Protein AF-A0A0R3PU10-F1 (afdb_monomer_lite)

pLDDT: mean 73.08, std 14.24, range [35.69, 87.62]

Sequence (105 aa):
MTPEKNCSSEYATVEESAASAFLSTRAPTSNYDEEEVEEFYMDLEKFYREDHTFLKVIIGDFNAKIGPRRTSEERHIGTNGLKWNEQGELLSEFIMAAKTIHGNS

Structure (mmCIF, N/CA/C/O backbone):
data_AF-A0A0R3PU10-F1
#
_entry.id   AF-A0A0R3PU10-F1
#
loop_
_atom_site.group_PDB
_atom_site.id
_atom_site.type_symbol
_atom_site.label_atom_id
_atom_site.label_alt_id
_atom_site.label_comp_id
_atom_site.label_asym_id
_atom_site.label_entity_id
_atom_site.label_seq_id
_atom_site.pdbx_PDB_ins_code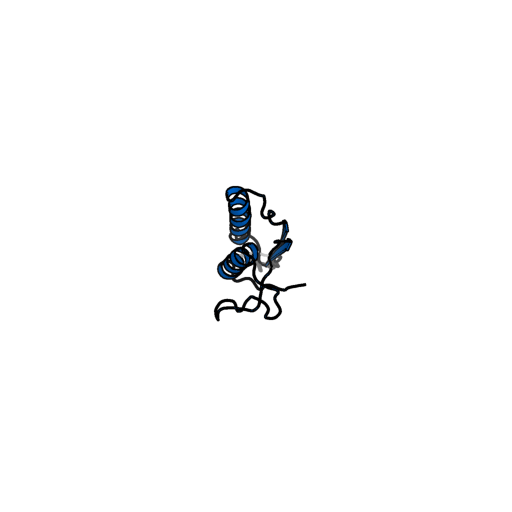
_atom_site.Cartn_x
_atom_site.Cartn_y
_atom_site.Cartn_z
_atom_site.occupancy
_atom_site.B_iso_or_equiv
_atom_site.auth_seq_id
_atom_site.auth_comp_id
_atom_site.auth_asym_id
_atom_site.auth_atom_id
_atom_site.pdbx_PDB_model_num
ATOM 1 N N . MET A 1 1 ? -43.633 3.142 52.878 1.00 35.69 1 MET A N 1
ATOM 2 C CA . MET A 1 1 ? -42.889 4.416 52.929 1.00 35.69 1 MET A CA 1
ATOM 3 C C . MET A 1 1 ? -41.417 4.115 52.673 1.00 35.69 1 MET A C 1
ATOM 5 O O . MET A 1 1 ? -40.802 3.433 53.480 1.00 35.69 1 MET A O 1
ATOM 9 N N . THR A 1 2 ? -40.927 4.528 51.509 1.00 43.69 2 THR A N 1
ATOM 10 C CA . THR A 1 2 ? -39.523 4.611 51.038 1.00 43.69 2 THR A CA 1
ATOM 11 C C . THR A 1 2 ? -38.763 5.754 51.771 1.00 43.69 2 THR A C 1
ATOM 13 O O . THR A 1 2 ? -39.461 6.517 52.447 1.00 43.69 2 THR A O 1
ATOM 16 N N . PRO A 1 3 ? -37.408 5.924 51.693 1.00 45.56 3 PRO A N 1
ATOM 17 C CA . PRO A 1 3 ? -36.601 5.731 50.477 1.00 45.56 3 PRO A CA 1
ATOM 18 C C . PRO A 1 3 ? -35.171 5.146 50.563 1.00 45.56 3 PRO A C 1
ATOM 20 O O . PRO A 1 3 ? -34.496 5.155 51.585 1.00 45.56 3 PRO A O 1
ATOM 23 N N . GLU A 1 4 ? -34.788 4.620 49.394 1.00 46.78 4 GLU A N 1
ATOM 24 C CA . GLU A 1 4 ? -33.514 4.706 48.661 1.00 46.78 4 GLU A CA 1
ATOM 25 C C . GLU A 1 4 ? -32.172 4.735 49.415 1.00 46.78 4 GLU A C 1
ATOM 27 O O . GLU A 1 4 ? -31.842 5.682 50.126 1.00 46.78 4 GLU A O 1
ATOM 32 N N . LYS A 1 5 ? -31.292 3.795 49.037 1.00 47.91 5 LYS A N 1
ATOM 33 C CA . LYS A 1 5 ? -29.903 4.130 48.698 1.00 47.91 5 LYS A CA 1
ATOM 34 C C . LYS A 1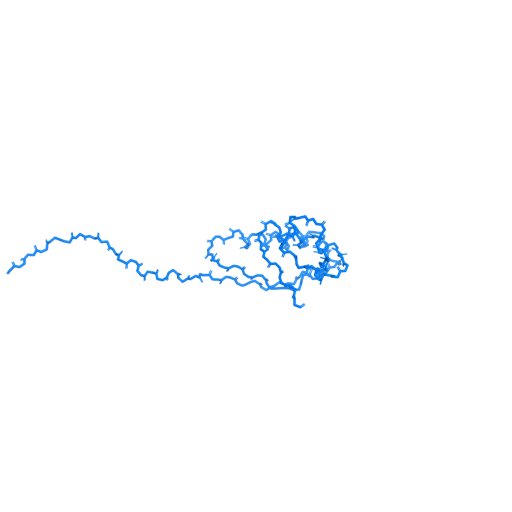 5 ? -29.510 3.505 47.362 1.00 47.91 5 LYS A C 1
ATOM 36 O O . LYS A 1 5 ? -29.396 2.293 47.221 1.00 47.91 5 LYS A O 1
ATOM 41 N N . ASN A 1 6 ? -29.331 4.409 46.412 1.00 44.28 6 ASN A N 1
ATOM 42 C CA . ASN A 1 6 ? -28.726 4.263 45.102 1.00 44.28 6 ASN A CA 1
ATOM 43 C C . ASN A 1 6 ? -27.274 3.752 45.229 1.00 44.28 6 ASN A C 1
ATOM 45 O O . ASN A 1 6 ? -26.518 4.292 46.040 1.00 44.28 6 ASN A O 1
ATOM 49 N N . CYS A 1 7 ? -26.867 2.761 44.432 1.00 41.69 7 CYS A N 1
ATOM 50 C CA . CYS A 1 7 ? -25.449 2.506 44.174 1.00 41.69 7 CYS A CA 1
ATOM 51 C C . CYS A 1 7 ? -25.250 2.060 42.722 1.00 41.69 7 CYS A C 1
ATOM 53 O O . CYS A 1 7 ? -25.786 1.051 42.276 1.00 41.69 7 CYS A O 1
ATOM 55 N N . SER A 1 8 ? -24.510 2.914 42.027 1.00 46.78 8 SER A N 1
ATOM 56 C CA . SER A 1 8 ? -24.221 2.986 40.603 1.00 46.78 8 SER A CA 1
ATOM 57 C C . SER A 1 8 ? -23.498 1.761 40.043 1.00 46.78 8 SER A C 1
ATOM 59 O O . SER A 1 8 ? -22.541 1.290 40.648 1.00 46.78 8 SER A O 1
ATOM 61 N N . SER A 1 9 ? -23.866 1.345 38.833 1.00 40.00 9 SER A N 1
ATOM 62 C CA . SER A 1 9 ? -22.974 1.502 37.675 1.00 40.00 9 SER A CA 1
ATOM 63 C C . SER A 1 9 ? -23.755 1.208 36.396 1.00 40.00 9 SER A C 1
ATOM 65 O O . SER A 1 9 ? -24.408 0.170 36.290 1.00 40.00 9 SER A O 1
ATOM 67 N N . GLU A 1 10 ? -23.706 2.137 35.451 1.00 44.28 10 GLU A N 1
ATOM 68 C CA . GLU A 1 10 ? -24.264 2.024 34.107 1.00 44.28 10 GLU A CA 1
ATOM 69 C C . GLU A 1 10 ? -23.856 0.700 33.450 1.00 44.28 10 GLU A C 1
ATOM 71 O O . GLU A 1 10 ? -22.670 0.407 33.297 1.00 44.28 10 GLU A O 1
ATOM 76 N N . TYR A 1 11 ? -24.831 -0.089 32.996 1.00 37.06 11 TYR A N 1
ATOM 77 C CA . TYR A 1 11 ? -24.553 -0.996 31.891 1.00 37.06 11 TYR A CA 1
ATOM 78 C C . TYR A 1 11 ? -24.422 -0.100 30.670 1.00 37.06 11 TYR A C 1
ATOM 80 O O . TYR A 1 11 ? -25.417 0.283 30.056 1.00 37.06 11 TYR A O 1
ATOM 88 N N . ALA A 1 12 ? -23.191 0.304 30.376 1.00 37.31 12 ALA A N 1
ATOM 89 C CA . ALA A 1 12 ? -22.851 0.893 29.102 1.00 37.31 12 ALA A CA 1
ATOM 90 C C . ALA A 1 12 ? -23.112 -0.162 28.017 1.00 37.31 12 ALA A C 1
ATOM 92 O O . ALA A 1 12 ? -22.207 -0.858 27.576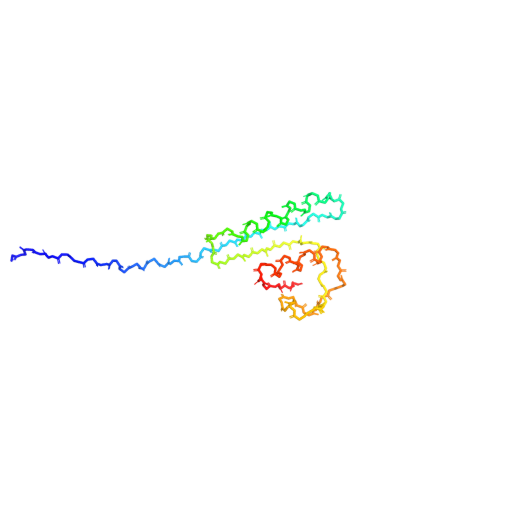 1.00 37.31 12 ALA A O 1
ATOM 93 N N . THR A 1 13 ? -24.353 -0.273 27.550 1.00 41.53 13 THR A N 1
ATOM 94 C CA . THR A 1 13 ? -24.607 -0.618 26.151 1.00 41.53 13 THR A CA 1
ATOM 95 C C . THR A 1 13 ? -24.376 0.646 25.337 1.00 41.53 13 THR A C 1
ATOM 97 O O . THR A 1 13 ? -25.288 1.197 24.727 1.00 41.53 13 THR A O 1
ATOM 100 N N . VAL A 1 14 ? -23.141 1.145 25.373 1.00 41.69 14 VAL A N 1
ATOM 101 C CA . VAL A 1 1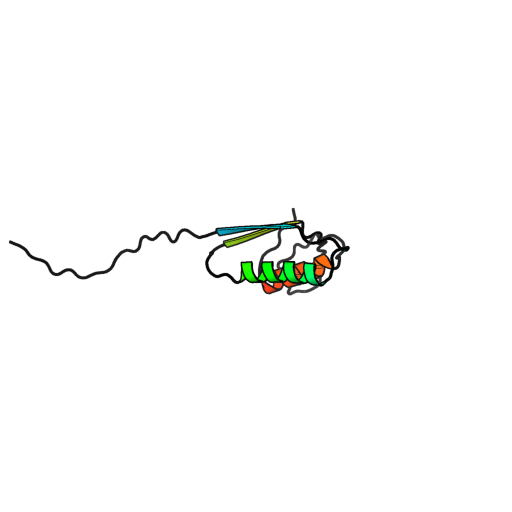4 ? -22.604 1.770 24.179 1.00 41.69 14 VAL A CA 1
ATOM 102 C C . VAL A 1 14 ? -22.232 0.554 23.353 1.00 41.69 14 VAL A C 1
ATOM 104 O O . VAL A 1 14 ? -21.225 -0.095 23.621 1.00 41.69 14 VAL A O 1
ATOM 107 N N . GLU A 1 15 ? -23.093 0.167 22.413 1.00 48.31 15 GLU A N 1
ATOM 108 C CA . GLU A 1 15 ? -22.539 -0.471 21.229 1.00 48.31 15 GLU A CA 1
ATOM 109 C C . GLU A 1 15 ? -21.530 0.546 20.717 1.00 48.31 15 GLU A C 1
ATOM 111 O O . GLU A 1 15 ? -21.904 1.608 20.216 1.00 48.31 15 GLU A O 1
ATOM 116 N N . GLU A 1 16 ? -20.260 0.309 21.033 1.00 52.50 16 GLU A N 1
ATOM 117 C CA . GLU A 1 16 ? -19.146 1.081 20.533 1.00 52.50 16 GLU A CA 1
ATOM 118 C C . GLU A 1 16 ? -19.219 0.914 19.025 1.00 52.50 16 GLU A C 1
ATOM 120 O O . GLU A 1 16 ? -18.781 -0.090 18.469 1.00 52.50 16 GLU A O 1
ATOM 125 N N . SER A 1 17 ? -19.946 1.829 18.381 1.00 59.72 17 SER A N 1
ATOM 126 C CA . SER A 1 17 ? -20.143 1.832 16.945 1.00 59.72 17 SER A CA 1
ATOM 127 C C . SER A 1 17 ? -18.749 1.804 16.357 1.00 59.72 17 SER A C 1
ATOM 129 O O . SER A 1 17 ? -18.028 2.794 16.473 1.00 59.72 17 SER A O 1
ATOM 131 N N . ALA A 1 18 ? -18.356 0.665 15.787 1.00 68.50 18 ALA A N 1
ATOM 132 C CA . ALA A 1 18 ? -17.027 0.480 15.243 1.00 68.50 18 ALA A CA 1
ATOM 133 C C . ALA A 1 18 ? -16.810 1.535 14.152 1.00 68.50 18 ALA A C 1
ATOM 135 O O . ALA A 1 18 ? -17.303 1.411 13.029 1.00 68.50 18 ALA A O 1
ATOM 136 N N . ALA A 1 19 ? -16.134 2.628 14.502 1.00 70.62 19 ALA A N 1
ATOM 137 C CA . ALA A 1 19 ? -15.879 3.713 13.579 1.00 70.62 19 ALA A CA 1
ATOM 138 C C . ALA A 1 19 ? -14.946 3.182 12.486 1.00 70.62 19 ALA A C 1
ATOM 140 O O . ALA A 1 19 ? -13.874 2.654 12.780 1.00 70.62 19 ALA A O 1
ATOM 141 N N . SER A 1 20 ? -15.385 3.264 11.233 1.00 77.38 20 SER A N 1
ATOM 142 C CA . SER A 1 20 ? -14.613 2.835 10.067 1.00 77.38 20 SER A CA 1
ATOM 143 C C . SER A 1 20 ? -14.280 4.058 9.223 1.00 77.38 20 SER A C 1
ATOM 145 O O . SER A 1 20 ? -15.173 4.850 8.924 1.00 77.38 20 SER A O 1
ATOM 147 N N . ALA A 1 21 ? -13.017 4.218 8.836 1.00 75.56 21 ALA A N 1
ATOM 148 C CA . ALA A 1 21 ? -12.574 5.285 7.947 1.00 75.56 21 ALA A CA 1
ATOM 149 C C . ALA A 1 21 ? -12.208 4.715 6.573 1.00 75.56 21 ALA A C 1
ATOM 151 O O . ALA A 1 21 ? -11.481 3.726 6.468 1.00 75.56 21 ALA A O 1
ATOM 152 N N . PHE A 1 22 ? -12.696 5.372 5.523 1.00 78.06 22 PHE A N 1
ATOM 153 C CA . PHE A 1 22 ? -12.381 5.052 4.135 1.00 78.06 22 PHE A CA 1
ATOM 154 C C . PHE A 1 22 ? -11.633 6.227 3.518 1.00 78.06 22 PHE A C 1
ATOM 156 O O . PHE A 1 22 ? -12.132 7.352 3.543 1.00 78.06 22 PHE A O 1
ATOM 163 N N . LEU A 1 23 ? -10.460 5.962 2.951 1.00 79.62 23 LEU A N 1
ATOM 164 C CA . LEU A 1 23 ? -9.673 6.953 2.228 1.00 79.62 23 LEU A CA 1
ATOM 165 C C . LEU A 1 23 ? -9.585 6.550 0.757 1.00 79.62 23 LEU A C 1
ATOM 167 O O . LEU A 1 23 ? -9.162 5.436 0.447 1.00 79.62 23 LEU A O 1
ATOM 171 N N . SER A 1 24 ? -9.984 7.460 -0.133 1.00 79.69 24 SER A N 1
ATOM 172 C CA . SER A 1 24 ? -9.820 7.303 -1.577 1.00 79.69 24 SER A CA 1
ATOM 173 C C . SER A 1 24 ? -8.632 8.131 -2.047 1.00 79.69 24 SER A C 1
ATOM 175 O O . SER A 1 24 ? -8.658 9.349 -1.884 1.00 79.69 24 SER A O 1
ATOM 177 N N . THR A 1 25 ? -7.624 7.510 -2.656 1.00 80.56 25 THR A N 1
ATOM 178 C CA . THR A 1 25 ? -6.409 8.214 -3.104 1.00 80.56 25 THR A CA 1
ATOM 179 C C . THR A 1 25 ? -6.042 7.893 -4.553 1.00 80.56 25 THR A C 1
ATOM 181 O O . THR A 1 25 ? -6.461 6.885 -5.127 1.00 80.56 25 THR A O 1
ATOM 184 N N . ARG A 1 26 ? -5.251 8.773 -5.168 1.00 79.06 26 ARG A N 1
ATOM 185 C CA . ARG A 1 26 ? -4.571 8.522 -6.440 1.00 79.06 26 ARG A CA 1
ATOM 186 C C . ARG A 1 26 ? -3.118 8.927 -6.256 1.00 79.06 26 ARG A C 1
ATOM 188 O O . ARG A 1 26 ? -2.870 10.069 -5.886 1.00 79.06 26 ARG A O 1
ATOM 195 N N . ALA A 1 27 ? -2.192 8.005 -6.486 1.00 81.12 27 ALA A N 1
ATOM 196 C CA . ALA A 1 27 ? -0.778 8.312 -6.346 1.00 81.12 27 ALA A CA 1
ATOM 197 C C . ALA A 1 27 ? -0.322 9.308 -7.422 1.00 81.12 27 ALA A C 1
ATOM 199 O O . ALA A 1 27 ? -0.813 9.240 -8.563 1.00 81.12 27 ALA A O 1
ATOM 200 N N . PRO A 1 28 ? 0.658 10.166 -7.091 1.00 79.44 28 PRO A N 1
ATOM 201 C CA . PRO A 1 28 ? 1.359 10.967 -8.081 1.00 79.44 28 PRO A CA 1
ATOM 202 C C . PRO A 1 28 ? 1.947 10.069 -9.178 1.00 79.44 28 PRO A C 1
ATOM 204 O O . PRO A 1 28 ? 2.372 8.935 -8.939 1.00 79.44 28 PRO A O 1
ATOM 207 N N . THR A 1 29 ? 1.942 10.553 -10.417 1.00 75.00 29 THR A N 1
ATOM 208 C CA . THR A 1 29 ? 2.643 9.894 -11.529 1.00 75.00 29 THR A CA 1
ATOM 209 C C . THR A 1 29 ? 4.152 10.182 -11.496 1.00 75.00 29 THR A C 1
ATOM 211 O O . THR A 1 29 ? 4.627 11.054 -10.784 1.00 75.00 29 THR A O 1
ATOM 214 N N . SER A 1 30 ? 4.956 9.460 -12.278 1.00 66.44 30 SER A N 1
ATOM 215 C CA . SER A 1 30 ? 6.430 9.562 -12.230 1.00 66.44 30 SER A CA 1
ATOM 216 C C . SER A 1 30 ? 7.024 10.898 -12.717 1.00 66.44 30 SER A C 1
ATOM 218 O O . SER A 1 30 ? 8.233 11.011 -12.868 1.00 66.44 30 SER A O 1
ATOM 220 N N . ASN A 1 31 ? 6.186 11.861 -13.095 1.00 71.19 31 ASN A N 1
ATOM 221 C CA . ASN A 1 31 ? 6.569 13.202 -13.542 1.00 71.19 31 ASN A CA 1
ATOM 222 C C . ASN A 1 31 ? 6.418 14.263 -12.441 1.00 71.19 31 ASN A C 1
ATOM 224 O O . ASN A 1 31 ? 6.730 15.423 -12.701 1.00 71.19 31 ASN A O 1
ATOM 228 N N . TYR A 1 32 ? 5.886 13.881 -11.282 1.00 73.50 32 TYR A N 1
ATOM 229 C CA . TYR A 1 32 ? 5.782 14.734 -10.108 1.00 73.50 32 TYR A CA 1
ATOM 230 C C . TYR A 1 32 ? 7.121 14.773 -9.363 1.00 73.50 32 TYR A C 1
ATOM 232 O O . TYR A 1 32 ? 7.952 13.876 -9.541 1.00 73.50 32 TYR A O 1
ATOM 240 N N . ASP A 1 33 ? 7.358 15.840 -8.601 1.00 80.2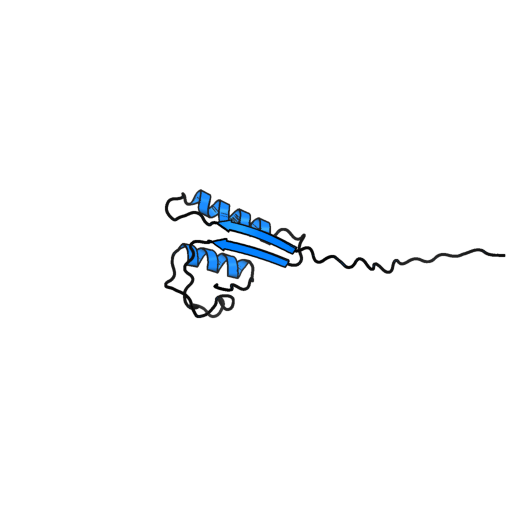5 33 ASP A N 1
ATOM 241 C CA . ASP A 1 33 ? 8.587 15.975 -7.822 1.00 80.25 33 ASP A CA 1
ATOM 242 C C . ASP A 1 33 ? 8.620 14.985 -6.643 1.00 80.25 33 ASP A C 1
ATOM 244 O O . ASP A 1 33 ? 7.607 14.406 -6.244 1.00 80.25 33 ASP A O 1
ATOM 248 N N . GLU A 1 34 ? 9.824 14.716 -6.132 1.00 81.62 34 GLU A N 1
ATOM 249 C CA . GLU A 1 34 ? 10.017 13.786 -5.012 1.00 81.62 34 GLU A CA 1
ATOM 250 C C . GLU A 1 34 ? 9.291 14.271 -3.745 1.00 81.62 34 GLU A C 1
ATOM 252 O O . GLU A 1 34 ? 8.796 13.446 -2.979 1.00 81.62 34 GLU A O 1
ATOM 257 N N . GLU A 1 35 ? 9.167 15.591 -3.566 1.00 84.88 35 GLU A N 1
ATOM 258 C CA . GLU A 1 35 ? 8.493 16.219 -2.424 1.00 84.88 35 GLU A CA 1
ATOM 259 C C . GLU A 1 35 ? 6.985 15.912 -2.409 1.00 84.88 35 GLU A C 1
ATOM 261 O O . GLU A 1 35 ? 6.450 15.542 -1.366 1.00 84.88 35 GLU A O 1
ATOM 266 N N . GLU A 1 36 ? 6.299 15.967 -3.554 1.00 83.00 36 GLU A N 1
ATOM 267 C CA . GLU A 1 36 ? 4.870 15.643 -3.669 1.00 83.00 36 GLU A CA 1
ATOM 268 C C . GLU A 1 36 ? 4.601 14.145 -3.448 1.00 83.00 36 GLU A C 1
ATOM 270 O O . GLU A 1 36 ? 3.580 13.758 -2.869 1.00 83.00 36 GLU A O 1
ATOM 275 N N . VAL A 1 37 ? 5.533 13.277 -3.862 1.00 81.81 37 VAL A N 1
ATOM 276 C CA . VAL A 1 37 ? 5.470 11.840 -3.545 1.00 81.81 37 VAL A CA 1
ATOM 277 C C . VAL A 1 37 ? 5.649 11.609 -2.044 1.00 81.81 37 VAL A C 1
ATOM 279 O O . VAL A 1 37 ? 4.913 10.809 -1.463 1.00 81.81 37 VAL A O 1
ATOM 282 N N . GLU A 1 38 ? 6.592 12.302 -1.409 1.00 85.19 38 GLU A N 1
ATOM 283 C CA . GLU A 1 38 ? 6.830 12.205 0.031 1.00 85.19 38 GLU A CA 1
ATOM 284 C C . GLU A 1 38 ? 5.626 12.712 0.839 1.00 85.19 38 GLU A C 1
ATOM 286 O O . GLU A 1 38 ? 5.146 11.999 1.726 1.00 85.19 38 GLU A O 1
ATOM 291 N N . GLU A 1 39 ? 5.071 13.875 0.485 1.00 87.62 39 GLU A N 1
ATOM 292 C CA . GLU A 1 39 ? 3.880 14.447 1.127 1.00 87.62 39 GLU A CA 1
ATOM 293 C C . GLU A 1 39 ? 2.694 13.473 1.064 1.00 87.62 39 GLU A C 1
ATOM 295 O O . GLU A 1 39 ? 2.046 13.215 2.082 1.00 87.62 39 GLU A O 1
ATOM 300 N N . PHE A 1 40 ? 2.477 12.833 -0.091 1.00 86.25 40 PHE A N 1
ATOM 301 C CA . PHE A 1 40 ? 1.423 11.833 -0.271 1.00 86.25 40 PHE A CA 1
ATOM 302 C C . PHE A 1 40 ? 1.529 10.659 0.715 1.00 86.25 40 PHE A C 1
ATOM 304 O O . PHE A 1 40 ? 0.534 10.275 1.341 1.00 86.25 40 PHE A O 1
ATOM 311 N N . TYR A 1 41 ? 2.717 10.064 0.863 1.00 83.81 41 TYR A N 1
ATOM 312 C CA . TYR A 1 41 ? 2.907 8.931 1.777 1.00 83.81 41 TYR A CA 1
ATOM 313 C C . TYR A 1 41 ? 2.902 9.362 3.247 1.00 83.81 41 TYR A C 1
ATOM 315 O O . TYR A 1 41 ? 2.420 8.608 4.098 1.00 83.81 41 TYR A O 1
ATOM 323 N N . MET A 1 42 ? 3.367 10.574 3.549 1.00 87.19 42 MET A N 1
ATOM 324 C CA . MET A 1 42 ? 3.369 11.124 4.903 1.00 87.19 42 MET A CA 1
ATOM 325 C C . MET A 1 42 ? 1.942 11.415 5.399 1.00 87.19 42 MET A C 1
ATOM 327 O O . MET A 1 42 ? 1.588 11.066 6.532 1.00 87.19 42 MET A O 1
ATOM 331 N N . ASP A 1 43 ? 1.082 11.958 4.535 1.00 86.31 43 ASP A N 1
ATOM 332 C CA . ASP A 1 43 ? -0.345 12.135 4.818 1.00 86.31 43 ASP A CA 1
ATOM 333 C C . ASP A 1 43 ? -1.062 10.794 5.012 1.00 86.31 43 ASP A C 1
ATOM 335 O O . ASP A 1 43 ? -1.894 10.642 5.917 1.00 86.31 43 ASP A O 1
ATOM 339 N N . LEU A 1 44 ? -0.704 9.788 4.210 1.00 85.50 44 LEU A N 1
ATOM 340 C CA . LEU A 1 44 ? -1.261 8.444 4.326 1.00 85.50 44 LEU A CA 1
ATOM 341 C C . LEU A 1 44 ? -0.867 7.766 5.645 1.00 85.50 44 LEU A C 1
ATOM 343 O O . LEU A 1 44 ? -1.697 7.126 6.301 1.00 85.50 44 LEU A O 1
ATOM 347 N N . GLU A 1 45 ? 0.388 7.929 6.061 1.00 85.12 45 GLU A N 1
ATOM 348 C CA . GLU A 1 45 ? 0.879 7.441 7.346 1.00 85.12 45 GLU A CA 1
ATOM 349 C C . GLU A 1 45 ? 0.168 8.136 8.512 1.00 85.12 45 GLU A C 1
ATOM 351 O O . GLU A 1 45 ? -0.274 7.471 9.455 1.00 85.12 45 GLU A O 1
ATOM 356 N N . LYS A 1 46 ? -0.004 9.460 8.439 1.00 84.75 46 LYS A N 1
ATOM 357 C CA . LYS A 1 46 ? -0.734 10.234 9.448 1.00 84.75 46 LYS A CA 1
ATOM 358 C C . LYS A 1 46 ? -2.176 9.748 9.592 1.00 84.75 46 LYS A C 1
ATOM 360 O O . LYS A 1 46 ? -2.607 9.472 10.712 1.00 84.75 46 LYS A O 1
ATOM 365 N N . PHE A 1 47 ? -2.885 9.554 8.478 1.00 82.62 47 PHE A N 1
ATOM 366 C CA . PHE A 1 47 ? -4.232 8.977 8.474 1.00 82.62 47 PHE A CA 1
ATOM 367 C C . PHE A 1 47 ? -4.258 7.596 9.147 1.00 82.62 47 PHE A C 1
ATOM 369 O O . PHE A 1 47 ? -5.143 7.294 9.956 1.00 82.62 47 PHE A O 1
ATOM 376 N N . TYR A 1 48 ? -3.257 6.750 8.880 1.00 77.81 48 TYR A N 1
ATOM 377 C CA . TYR A 1 48 ? -3.164 5.431 9.504 1.00 77.81 48 TYR A CA 1
ATOM 378 C C . TYR A 1 48 ? -2.810 5.471 11.000 1.00 77.81 48 TYR A C 1
ATOM 380 O O . TYR A 1 48 ? -3.253 4.597 11.745 1.00 77.81 48 TYR A O 1
ATOM 388 N N . ARG A 1 49 ? -2.108 6.499 11.482 1.00 81.88 49 ARG A N 1
ATOM 389 C CA . ARG A 1 49 ? -1.781 6.682 12.911 1.00 81.88 49 ARG A CA 1
ATOM 390 C C . ARG A 1 49 ? -2.901 7.315 13.744 1.00 81.88 49 ARG A C 1
ATOM 392 O O . ARG A 1 49 ? -2.850 7.251 14.963 1.00 81.88 49 ARG A O 1
ATOM 399 N N . GLU A 1 50 ? -3.904 7.925 13.122 1.00 79.44 50 GLU A N 1
ATOM 400 C CA . GLU A 1 50 ? -4.958 8.648 13.848 1.00 79.44 50 GLU A CA 1
ATOM 401 C C . GLU A 1 50 ? -5.965 7.694 14.538 1.00 79.44 50 GLU A C 1
ATOM 403 O O . GLU A 1 50 ? -6.771 7.035 13.884 1.00 79.44 50 GLU A O 1
ATOM 408 N N . ASP A 1 51 ? -5.911 7.571 15.865 1.00 64.88 51 ASP A N 1
ATOM 409 C CA . ASP A 1 51 ? -6.452 6.440 16.658 1.00 64.88 51 ASP A CA 1
ATOM 410 C C . ASP A 1 51 ? -7.987 6.374 16.841 1.00 64.88 51 ASP A C 1
ATOM 412 O O . ASP A 1 51 ? -8.500 5.695 17.730 1.00 64.88 51 ASP A O 1
ATOM 416 N N . HIS A 1 52 ? -8.770 7.057 16.008 1.00 71.12 52 HIS A N 1
ATOM 417 C CA . HIS A 1 52 ? -10.216 7.190 16.236 1.00 71.12 52 HIS A CA 1
ATOM 418 C C . HIS A 1 52 ? -11.090 6.152 15.518 1.00 71.12 52 HIS A C 1
ATOM 420 O O . HIS A 1 52 ? -12.314 6.248 15.584 1.00 71.12 52 HIS A O 1
ATOM 426 N N . THR A 1 53 ? -10.506 5.168 14.821 1.00 75.75 53 THR A N 1
ATOM 427 C CA . THR A 1 53 ? -11.271 4.183 14.031 1.00 75.75 53 THR A CA 1
ATOM 428 C C . THR A 1 53 ? -10.760 2.754 14.184 1.00 75.75 53 THR A C 1
ATOM 430 O O . THR A 1 53 ? -9.560 2.500 14.193 1.00 75.75 53 THR A O 1
ATOM 433 N N . PHE A 1 54 ? -11.702 1.814 14.276 1.00 74.31 54 PHE A N 1
ATOM 434 C CA . PHE A 1 54 ? -11.472 0.373 14.394 1.00 74.31 54 PHE A CA 1
ATOM 435 C C . PHE A 1 54 ? -11.012 -0.267 13.086 1.00 74.31 54 PHE A C 1
ATOM 437 O O . PHE A 1 54 ? -10.255 -1.235 13.101 1.00 74.31 54 PHE A O 1
ATOM 444 N N . LEU A 1 55 ? -11.484 0.255 11.953 1.00 80.31 55 LEU A N 1
ATOM 445 C CA . LEU A 1 55 ? -11.122 -0.231 10.628 1.00 80.31 55 LEU A CA 1
ATOM 446 C C . LEU A 1 55 ? -10.755 0.946 9.730 1.00 80.31 55 LEU A C 1
ATOM 448 O O . LEU A 1 55 ? -11.553 1.861 9.535 1.00 80.31 55 LEU A O 1
ATOM 452 N N . LYS A 1 56 ? -9.562 0.887 9.141 1.00 83.19 56 LYS A N 1
ATOM 453 C CA . LYS A 1 56 ? -9.101 1.839 8.129 1.00 83.19 56 LYS A CA 1
ATOM 454 C C . LYS A 1 56 ? -8.943 1.111 6.811 1.00 83.19 56 LYS A C 1
ATOM 456 O O . LYS A 1 56 ? -8.176 0.154 6.720 1.00 83.19 56 LYS A O 1
ATOM 461 N N . VAL A 1 57 ? -9.673 1.562 5.801 1.00 82.06 57 VAL A N 1
ATOM 462 C CA . VAL A 1 57 ? -9.599 1.013 4.449 1.00 82.06 57 VAL A CA 1
ATOM 463 C C . VAL A 1 57 ? -9.099 2.109 3.525 1.00 82.06 57 VAL A C 1
ATOM 465 O O . VAL A 1 57 ? -9.711 3.169 3.411 1.00 82.06 57 VAL A O 1
ATOM 468 N N . ILE A 1 58 ? -7.983 1.843 2.858 1.00 84.31 58 ILE A N 1
ATOM 469 C CA . ILE A 1 58 ? -7.438 2.723 1.831 1.00 84.31 58 ILE A CA 1
ATOM 470 C C . ILE A 1 58 ? -7.724 2.065 0.486 1.00 84.31 58 ILE A C 1
ATOM 472 O O . ILE A 1 58 ? -7.351 0.914 0.262 1.00 84.31 58 ILE A O 1
ATOM 476 N N . ILE A 1 59 ? -8.410 2.788 -0.392 1.00 84.06 59 ILE A N 1
ATOM 477 C CA . ILE A 1 59 ? -8.732 2.353 -1.749 1.00 84.06 59 ILE A CA 1
ATOM 478 C C . ILE A 1 59 ? -8.141 3.394 -2.685 1.00 84.06 59 ILE A C 1
ATOM 480 O O . ILE A 1 59 ? -8.416 4.581 -2.550 1.00 84.06 59 ILE A O 1
ATOM 484 N N . GLY A 1 60 ? -7.328 2.984 -3.643 1.00 85.12 60 GLY A N 1
ATOM 485 C CA . GLY A 1 60 ? -6.720 3.960 -4.528 1.00 85.12 60 GLY A CA 1
ATOM 486 C C . GLY A 1 60 ? -5.963 3.339 -5.674 1.00 85.12 60 GLY A C 1
ATOM 487 O O . GLY A 1 60 ? -5.563 2.176 -5.621 1.00 85.12 60 GLY A O 1
ATOM 488 N N . ASP A 1 61 ? -5.771 4.145 -6.711 1.00 84.69 61 ASP A N 1
ATOM 489 C CA . ASP A 1 61 ? -4.836 3.826 -7.780 1.00 84.69 61 ASP A CA 1
ATOM 490 C C . ASP A 1 61 ? -3.459 4.356 -7.385 1.00 84.69 61 ASP A C 1
ATOM 492 O O . ASP A 1 61 ? -3.175 5.549 -7.501 1.00 84.69 61 ASP A O 1
ATOM 496 N N . PHE A 1 62 ? -2.615 3.459 -6.885 1.00 84.56 62 PHE A N 1
ATOM 497 C CA . PHE A 1 62 ? -1.258 3.794 -6.469 1.00 84.56 62 PHE A CA 1
ATOM 498 C C . PHE A 1 62 ? -0.263 3.845 -7.633 1.00 84.56 62 PHE A C 1
ATOM 500 O O . PHE A 1 62 ? 0.923 4.075 -7.403 1.00 84.56 62 PHE A O 1
ATOM 507 N N . ASN A 1 63 ? -0.696 3.569 -8.874 1.00 84.00 63 ASN A N 1
ATOM 508 C CA . ASN A 1 63 ? 0.197 3.342 -10.018 1.00 84.00 63 ASN A CA 1
ATOM 509 C C . ASN A 1 63 ? 1.326 2.324 -9.715 1.00 84.00 63 ASN A C 1
ATOM 511 O O . ASN A 1 63 ? 2.363 2.272 -10.387 1.00 84.00 63 ASN A O 1
ATOM 515 N N . ALA A 1 64 ? 1.122 1.499 -8.688 1.00 85.19 64 ALA A N 1
ATOM 516 C CA . ALA A 1 64 ? 2.081 0.559 -8.157 1.00 85.19 64 ALA A CA 1
ATOM 517 C C . ALA A 1 64 ? 1.899 -0.784 -8.858 1.00 85.19 64 ALA A C 1
ATOM 519 O O . ALA A 1 64 ? 0.808 -1.351 -8.914 1.00 85.19 64 ALA A O 1
ATOM 520 N N . LYS A 1 65 ? 2.992 -1.320 -9.387 1.00 85.81 65 LYS A N 1
ATOM 521 C CA . LYS A 1 65 ? 3.061 -2.692 -9.869 1.00 85.81 65 LYS A CA 1
ATOM 522 C C . LYS A 1 65 ? 3.746 -3.486 -8.781 1.00 85.81 65 LYS A C 1
ATOM 524 O O . LYS A 1 65 ? 4.963 -3.441 -8.655 1.00 85.81 65 LYS A O 1
ATOM 529 N N . ILE A 1 66 ? 2.959 -4.199 -7.990 1.00 81.25 66 ILE A N 1
ATOM 530 C CA . ILE A 1 66 ? 3.489 -5.147 -7.018 1.00 81.25 66 ILE A CA 1
ATOM 531 C C . ILE A 1 66 ? 3.658 -6.495 -7.712 1.00 81.25 66 ILE A C 1
ATOM 533 O O . ILE A 1 66 ? 2.753 -6.968 -8.406 1.00 81.25 66 ILE A O 1
ATOM 537 N N . GLY A 1 67 ? 4.843 -7.077 -7.558 1.00 82.38 67 GLY A N 1
ATOM 538 C CA . GLY A 1 67 ? 5.174 -8.394 -8.084 1.00 82.38 67 GLY A CA 1
ATOM 539 C C . GLY A 1 67 ? 5.082 -9.508 -7.063 1.00 82.38 67 GLY A C 1
ATOM 540 O O . GLY A 1 67 ? 4.636 -9.284 -5.940 1.00 82.38 67 GLY A O 1
ATOM 541 N N . PRO A 1 68 ? 5.506 -10.728 -7.439 1.00 80.62 68 PRO A N 1
ATOM 542 C CA . PRO A 1 68 ? 5.608 -11.820 -6.490 1.00 80.62 68 PRO A CA 1
ATOM 543 C C . PRO A 1 68 ? 6.455 -11.403 -5.287 1.00 80.62 68 PRO A C 1
ATOM 545 O O . PRO A 1 68 ? 7.458 -10.694 -5.434 1.00 80.62 68 PRO A O 1
ATOM 548 N N . ARG A 1 69 ? 6.028 -11.877 -4.117 1.00 82.75 69 ARG A N 1
ATOM 549 C CA . ARG A 1 69 ? 6.701 -11.716 -2.829 1.00 82.75 69 ARG A CA 1
ATOM 550 C C . ARG A 1 69 ? 8.194 -12.051 -2.943 1.00 82.75 69 ARG A C 1
ATOM 552 O O . ARG A 1 69 ? 8.544 -13.150 -3.380 1.00 82.75 69 ARG A O 1
ATOM 559 N N . ARG A 1 70 ? 9.058 -11.111 -2.554 1.00 78.69 70 ARG A N 1
ATOM 560 C CA . ARG A 1 70 ? 10.522 -11.241 -2.590 1.00 78.69 70 ARG A CA 1
ATOM 561 C C . ARG A 1 70 ? 11.075 -11.782 -1.272 1.00 78.69 70 ARG A C 1
ATOM 563 O O . ARG A 1 70 ? 12.049 -12.531 -1.300 1.00 78.69 70 ARG A O 1
ATOM 570 N N . THR A 1 71 ? 10.462 -11.441 -0.135 1.00 74.12 71 THR A N 1
ATOM 571 C CA . THR A 1 71 ? 10.954 -11.813 1.210 1.00 74.12 71 THR A CA 1
ATOM 572 C C . THR A 1 71 ? 9.908 -12.541 2.044 1.00 74.12 71 THR A C 1
ATOM 574 O O . THR A 1 71 ? 8.750 -12.657 1.650 1.00 74.12 71 THR A O 1
ATOM 577 N N . SER A 1 72 ? 10.285 -13.089 3.205 1.00 69.50 72 SER A N 1
ATOM 578 C CA . SER A 1 72 ? 9.345 -13.833 4.049 1.00 69.50 72 SER A CA 1
ATOM 579 C C . SER A 1 72 ? 8.398 -12.911 4.857 1.00 69.50 72 SER A C 1
ATOM 581 O O . SER A 1 72 ? 7.321 -13.300 5.321 1.00 69.50 72 SER A O 1
ATOM 583 N N . GLU A 1 73 ? 8.779 -11.650 4.959 1.00 69.31 73 GLU A N 1
ATOM 584 C CA . GLU A 1 73 ? 8.162 -10.609 5.767 1.00 69.31 73 GLU A CA 1
ATOM 585 C C . GLU A 1 73 ? 6.991 -9.948 5.012 1.00 69.31 73 GLU A C 1
ATOM 587 O O . GLU A 1 73 ? 5.982 -9.576 5.612 1.00 69.31 73 GLU A O 1
ATOM 592 N N . GLU A 1 74 ? 7.044 -9.952 3.678 1.00 70.50 74 GLU A N 1
ATOM 593 C CA . GLU A 1 74 ? 6.023 -9.471 2.732 1.00 70.50 74 GLU A CA 1
ATOM 594 C C . GLU A 1 74 ? 4.787 -10.395 2.624 1.00 70.50 74 GLU A C 1
ATOM 596 O O . GLU A 1 74 ? 4.136 -10.499 1.585 1.00 70.50 74 GLU A O 1
ATOM 601 N N . ARG A 1 75 ? 4.416 -11.103 3.698 1.00 72.94 75 ARG A N 1
ATOM 602 C CA . ARG A 1 75 ? 3.265 -12.036 3.699 1.00 72.94 75 ARG A CA 1
ATOM 603 C C . ARG A 1 75 ? 1.918 -11.386 3.386 1.00 72.94 75 ARG A C 1
ATOM 605 O O . ARG A 1 75 ? 0.961 -12.089 3.086 1.00 72.94 75 ARG A O 1
ATOM 612 N N . HIS A 1 76 ? 1.857 -10.068 3.518 1.00 72.44 76 HIS A N 1
ATOM 613 C CA . HIS A 1 76 ? 0.672 -9.260 3.293 1.00 72.44 76 HIS A CA 1
ATOM 614 C C . HIS A 1 76 ? 0.442 -8.945 1.805 1.00 72.44 76 HIS A C 1
ATOM 616 O O . HIS A 1 76 ? -0.586 -8.367 1.462 1.00 72.44 76 HIS A O 1
ATOM 622 N N . ILE A 1 77 ? 1.385 -9.339 0.939 1.00 74.25 77 ILE A N 1
ATOM 623 C CA . ILE A 1 77 ? 1.358 -9.156 -0.510 1.00 74.25 77 ILE A CA 1
ATOM 624 C C . ILE A 1 77 ? 0.947 -10.467 -1.193 1.00 74.25 77 ILE A C 1
ATOM 626 O O . ILE A 1 77 ? 1.505 -11.534 -0.925 1.00 74.25 77 ILE A O 1
ATOM 630 N N . GLY A 1 78 ? -0.030 -10.386 -2.099 1.00 70.50 78 GLY A N 1
ATOM 631 C CA . GLY A 1 78 ? -0.474 -11.521 -2.909 1.00 70.50 78 GLY A CA 1
ATOM 632 C C . GLY A 1 78 ? 0.619 -12.055 -3.847 1.00 70.50 78 GLY A C 1
ATOM 633 O O . GLY A 1 78 ? 1.445 -11.310 -4.362 1.00 70.50 78 GLY A O 1
ATOM 634 N N . THR A 1 79 ? 0.612 -13.363 -4.117 1.00 64.12 79 THR A N 1
ATOM 635 C CA . THR A 1 79 ? 1.652 -14.040 -4.921 1.00 64.12 79 THR A CA 1
ATOM 636 C C . THR A 1 79 ? 1.577 -13.770 -6.428 1.00 64.12 79 THR A C 1
ATOM 638 O O . THR A 1 79 ? 2.537 -14.049 -7.142 1.00 64.12 79 THR A O 1
ATOM 641 N N . ASN A 1 80 ? 0.459 -13.232 -6.923 1.00 67.81 80 ASN A N 1
ATOM 642 C CA . ASN A 1 80 ? 0.145 -13.139 -8.354 1.00 67.81 80 ASN A CA 1
ATOM 643 C C . ASN A 1 80 ? 0.364 -11.720 -8.914 1.00 67.81 80 ASN A C 1
ATOM 645 O O . ASN A 1 80 ? -0.544 -11.127 -9.491 1.00 67.81 80 ASN A O 1
ATOM 649 N N . GLY A 1 81 ? 1.557 -11.161 -8.705 1.00 65.94 81 GLY A N 1
ATOM 650 C CA . GLY A 1 81 ? 1.893 -9.790 -9.098 1.00 65.94 81 GLY A CA 1
ATOM 651 C C . GLY A 1 81 ? 2.567 -9.639 -10.475 1.00 65.94 81 GLY A C 1
ATOM 652 O O . GLY A 1 81 ? 3.112 -10.594 -11.030 1.00 65.94 81 GLY A O 1
ATOM 653 N N . LEU A 1 82 ? 2.560 -8.415 -11.014 1.00 73.19 82 LEU A N 1
ATOM 654 C CA . LEU A 1 82 ? 3.278 -8.018 -12.241 1.00 73.19 82 LEU A CA 1
ATOM 655 C C . LEU A 1 82 ? 4.758 -7.702 -11.942 1.00 73.19 82 LEU A C 1
ATOM 657 O O . LEU A 1 82 ? 5.213 -7.797 -10.814 1.00 73.19 82 LEU A O 1
ATOM 661 N N . LYS A 1 83 ? 5.575 -7.307 -12.926 1.00 83.56 83 LYS A N 1
ATOM 662 C CA . LYS A 1 83 ? 6.947 -6.856 -12.620 1.00 83.56 83 LYS A CA 1
ATOM 663 C C . LYS A 1 83 ? 6.913 -5.601 -11.729 1.00 83.56 83 LYS A C 1
ATOM 665 O O . LYS A 1 83 ? 6.261 -4.629 -12.098 1.00 83.56 83 LYS A O 1
ATOM 670 N N . TRP A 1 84 ? 7.667 -5.633 -10.629 1.00 84.88 84 TRP A N 1
ATOM 671 C CA . TRP A 1 84 ? 7.861 -4.516 -9.699 1.00 84.88 84 TRP A CA 1
ATOM 672 C C . TRP A 1 84 ? 8.287 -3.210 -10.399 1.00 84.88 84 TRP A C 1
ATOM 674 O O . TRP A 1 84 ? 9.152 -3.248 -11.281 1.00 84.88 84 TRP A O 1
ATOM 684 N N . ASN A 1 85 ? 7.708 -2.076 -9.988 1.00 86.31 85 ASN A N 1
ATOM 685 C CA . ASN A 1 85 ? 8.190 -0.713 -10.269 1.00 86.31 85 ASN A CA 1
ATOM 686 C C . ASN A 1 85 ? 8.519 0.033 -8.959 1.00 86.31 85 ASN A C 1
ATOM 688 O O . ASN A 1 85 ? 8.204 -0.467 -7.883 1.00 86.31 85 ASN A O 1
ATOM 692 N N . GLU A 1 86 ? 9.127 1.219 -9.054 1.00 84.94 86 GLU A N 1
ATOM 693 C CA . GLU A 1 86 ? 9.529 2.050 -7.900 1.00 84.94 86 GLU A CA 1
ATOM 694 C C . GLU A 1 86 ? 8.348 2.362 -6.967 1.00 84.94 86 GLU A C 1
ATOM 696 O O . GLU A 1 86 ? 8.442 2.188 -5.756 1.00 84.94 86 GLU A O 1
ATOM 701 N N . GLN A 1 87 ? 7.184 2.705 -7.528 1.00 83.88 87 GLN A N 1
ATOM 702 C CA . GLN A 1 87 ? 5.957 2.927 -6.752 1.00 83.88 87 GLN A CA 1
ATOM 703 C C . GLN A 1 87 ? 5.489 1.655 -6.027 1.00 83.88 87 GLN A C 1
ATOM 705 O O . GLN A 1 87 ? 4.916 1.731 -4.945 1.00 83.88 87 GLN A O 1
ATOM 710 N N . GLY A 1 88 ? 5.741 0.478 -6.608 1.00 87.00 88 GLY A N 1
ATOM 711 C CA . GLY A 1 88 ? 5.500 -0.810 -5.967 1.00 87.00 88 GLY A CA 1
ATOM 712 C C . GLY A 1 88 ? 6.344 -1.000 -4.713 1.00 87.00 88 GLY A C 1
ATOM 713 O O . GLY A 1 88 ? 5.814 -1.470 -3.710 1.00 87.00 88 GLY A O 1
ATOM 714 N N . GLU A 1 89 ? 7.620 -0.611 -4.748 1.00 86.75 89 GLU A N 1
ATOM 715 C CA . GLU A 1 89 ? 8.525 -0.716 -3.595 1.00 86.75 89 GLU A CA 1
ATOM 716 C C . GLU A 1 89 ? 8.060 0.186 -2.443 1.00 86.75 89 GLU A C 1
ATOM 718 O O . GLU A 1 89 ? 7.865 -0.315 -1.335 1.00 86.75 89 GLU A O 1
ATOM 723 N N . LEU A 1 90 ? 7.735 1.451 -2.728 1.00 86.50 90 LEU A N 1
ATOM 724 C CA . LEU A 1 90 ? 7.184 2.388 -1.737 1.00 86.50 90 LEU A CA 1
ATOM 725 C C . LEU A 1 90 ? 5.866 1.886 -1.125 1.00 86.50 90 LEU A C 1
ATOM 727 O O . LEU A 1 90 ? 5.672 1.926 0.091 1.00 86.50 90 LEU A O 1
ATOM 731 N N . LEU A 1 91 ? 4.966 1.344 -1.953 1.00 85.19 91 LEU A N 1
ATOM 732 C CA . LEU A 1 91 ? 3.710 0.777 -1.466 1.00 85.19 91 LEU A CA 1
ATOM 733 C C . LEU A 1 91 ? 3.943 -0.464 -0.585 1.00 85.19 91 LEU A C 1
ATOM 735 O O . LEU A 1 91 ? 3.234 -0.648 0.404 1.00 85.19 91 LEU A O 1
ATOM 739 N N . SER A 1 92 ? 4.935 -1.302 -0.904 1.00 84.31 92 SER A N 1
ATOM 740 C CA . SER A 1 92 ? 5.310 -2.461 -0.077 1.00 84.31 92 SER A CA 1
ATOM 741 C C . SER A 1 92 ? 5.797 -2.030 1.305 1.00 84.31 92 SER A C 1
ATOM 743 O O . SER A 1 92 ? 5.333 -2.564 2.316 1.00 84.31 92 SER A O 1
ATOM 745 N N . GLU A 1 93 ? 6.669 -1.022 1.368 1.00 86.19 93 GLU A N 1
ATOM 746 C CA . GLU A 1 93 ? 7.150 -0.459 2.633 1.00 86.19 93 GLU A CA 1
ATOM 747 C C . GLU A 1 93 ? 6.001 0.101 3.473 1.00 86.19 93 GLU A C 1
ATOM 749 O O . GLU A 1 93 ? 5.891 -0.225 4.660 1.00 86.19 93 GLU A O 1
ATOM 754 N N . PHE A 1 94 ? 5.086 0.844 2.844 1.00 82.69 94 PHE A N 1
ATOM 755 C CA . PHE A 1 94 ? 3.887 1.353 3.503 1.00 82.69 94 PHE A CA 1
ATOM 756 C C . PHE A 1 94 ? 3.008 0.221 4.066 1.00 82.69 94 PHE A C 1
ATOM 758 O O . PHE A 1 94 ? 2.628 0.256 5.238 1.00 82.69 94 PHE A O 1
ATOM 765 N N . ILE A 1 95 ? 2.718 -0.821 3.274 1.00 82.31 95 ILE A N 1
ATOM 766 C CA . ILE A 1 95 ? 1.918 -1.983 3.709 1.00 82.31 95 ILE A CA 1
ATOM 767 C C . ILE A 1 95 ? 2.588 -2.701 4.889 1.00 82.31 95 ILE A C 1
ATOM 769 O O . ILE A 1 95 ? 1.916 -3.088 5.851 1.00 82.31 95 ILE A O 1
ATOM 773 N N . MET A 1 96 ? 3.913 -2.872 4.844 1.00 81.88 96 MET A N 1
ATOM 774 C CA . MET A 1 96 ? 4.671 -3.491 5.933 1.00 81.88 96 MET A CA 1
ATOM 775 C C . MET A 1 96 ? 4.635 -2.650 7.212 1.00 81.88 96 MET A C 1
ATOM 777 O O . MET A 1 96 ? 4.390 -3.205 8.288 1.00 81.88 96 MET A O 1
ATOM 781 N N . ALA A 1 97 ? 4.831 -1.333 7.106 1.00 78.88 97 ALA A N 1
ATOM 782 C CA . ALA A 1 97 ? 4.783 -0.408 8.238 1.00 78.88 97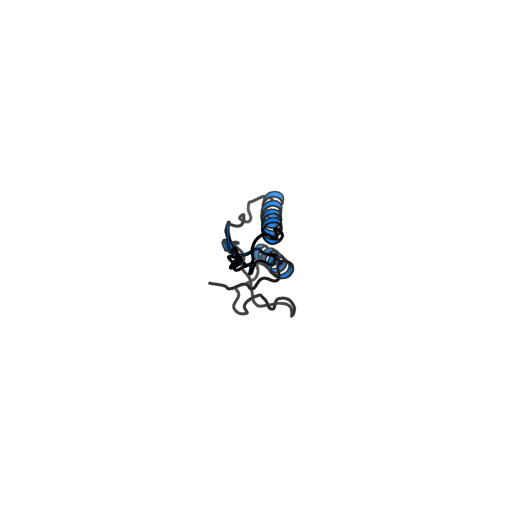 ALA A CA 1
ATOM 783 C C . ALA A 1 97 ? 3.385 -0.365 8.877 1.00 78.88 97 ALA A C 1
ATOM 785 O O . ALA A 1 97 ? 3.251 -0.445 10.101 1.00 78.88 97 ALA A O 1
ATOM 786 N N . ALA A 1 98 ? 2.341 -0.324 8.047 1.00 71.19 98 ALA A N 1
ATOM 787 C CA . ALA A 1 98 ? 0.953 -0.295 8.488 1.00 71.19 98 ALA A CA 1
ATOM 788 C C . ALA A 1 98 ? 0.440 -1.668 8.970 1.00 71.19 98 ALA A C 1
ATOM 790 O O . ALA A 1 98 ? -0.577 -1.733 9.659 1.00 71.19 98 ALA A O 1
ATOM 791 N N . LYS A 1 99 ? 1.135 -2.778 8.667 1.00 73.75 99 LYS A N 1
ATOM 792 C CA . LYS A 1 99 ? 0.687 -4.162 8.943 1.00 73.75 99 LYS A CA 1
ATOM 793 C C . LYS A 1 99 ? -0.692 -4.476 8.335 1.00 73.75 99 LYS A C 1
ATOM 795 O O . LYS A 1 99 ? -1.482 -5.215 8.925 1.00 73.75 99 LYS A O 1
ATOM 800 N N . THR A 1 100 ? -0.993 -3.906 7.174 1.00 67.44 100 THR A N 1
ATOM 801 C CA . THR A 1 100 ? -2.270 -4.084 6.462 1.00 67.44 100 THR A CA 1
ATOM 802 C C . THR A 1 100 ? -2.190 -5.256 5.481 1.00 67.44 100 THR A C 1
ATOM 804 O O . THR A 1 100 ? -1.099 -5.694 5.140 1.00 67.44 100 THR A O 1
ATOM 807 N N . ILE A 1 101 ? -3.328 -5.815 5.047 1.00 75.44 101 ILE A N 1
ATOM 808 C CA . ILE A 1 101 ? -3.384 -6.889 4.034 1.00 75.44 101 ILE A CA 1
ATOM 809 C C . ILE A 1 101 ? -3.717 -6.263 2.682 1.00 75.44 101 ILE A C 1
ATOM 811 O O . ILE A 1 101 ? -4.719 -5.561 2.563 1.00 75.44 101 ILE A O 1
ATOM 815 N N . HIS A 1 102 ? -2.912 -6.549 1.660 1.00 72.69 102 HIS A N 1
ATOM 816 C CA . HIS A 1 102 ? -3.143 -6.056 0.309 1.00 72.69 102 HIS A CA 1
ATOM 817 C C . HIS A 1 102 ? -3.895 -7.085 -0.544 1.00 72.69 102 HIS A C 1
ATOM 819 O O . HIS A 1 102 ? -3.411 -8.194 -0.784 1.00 72.69 102 HIS A O 1
ATOM 825 N N . GLY A 1 103 ? -5.072 -6.696 -1.037 1.00 67.94 103 GLY A N 1
ATOM 826 C CA . GLY A 1 103 ? -5.828 -7.435 -2.046 1.00 67.94 103 GLY A CA 1
ATOM 827 C C . GLY A 1 103 ? -5.684 -6.765 -3.409 1.00 67.94 103 GLY A C 1
ATOM 828 O O . GLY A 1 103 ? -6.072 -5.612 -3.560 1.00 67.94 103 GLY A O 1
ATOM 829 N N . ASN A 1 104 ? -5.147 -7.485 -4.394 1.00 64.50 104 ASN A N 1
ATOM 830 C CA . ASN A 1 104 ? -5.181 -7.042 -5.790 1.00 64.50 104 ASN A CA 1
ATOM 831 C C . ASN A 1 104 ? -6.582 -7.314 -6.361 1.00 64.50 104 ASN A C 1
ATOM 833 O O . ASN A 1 104 ? -7.105 -8.414 -6.158 1.00 64.50 104 ASN A O 1
ATOM 837 N N . SER A 1 105 ? -7.160 -6.344 -7.074 1.00 60.38 105 SER A N 1
ATOM 838 C CA . SER A 1 105 ? -8.332 -6.573 -7.933 1.00 60.38 105 SER A CA 1
ATOM 839 C C . SER A 1 105 ? -7.928 -7.072 -9.315 1.00 60.38 105 SER A C 1
ATOM 841 O O . SER A 1 105 ? -6.784 -6.806 -9.742 1.00 60.38 105 SER A O 1
#

Foldseek 3Di:
DDDDDDDDDDPPPPPVPQAEAEAEDEADDPVDDPVSNVVVLVVVVVVLPPPPGPYYHYHYHLVFFAAADPDPLLPLDDRHTDDGDPSNVVVSVSCSVSVHHDDDD

InterPro domains:
  IPR036691 Endonuclease/exonuclease/phosphatase superfamily [G3DSA:3.60.10.10] (13-105)

Organism: Angiostrongylus costaricensis (NCBI:txid334426)

Radius of gyration: 21.45 Å; chains: 1; bounding box: 54×30×66 Å

Secondary structure (DSSP, 8-state):
-------------------EEEEEEEPPPTTS-HHHHHHHHHHHHHHHH-TT-SEEEEEEE------S--SSS-TTS-S------HHHHHHHHHHHHHTPPPPP-